Protein AF-A0A9X5PCF3-F1 (afdb_monomer)

Sequence (146 aa):
MDQNNTPHPNVPNDTAVMTVKDWIITFLILAIPIVGLVMIFVWAFGDGNKNRKHFMQAYLWLMLICFIIMIPLVFFITKNLPAAAMQQHNFGQPAYEAPMNNMPSEKFDANSLPEQDSSADNMLEQESEAASEVPEEVPENAEAAQ

Radius of gyration: 46.61 Å; Cα contacts (8 Å, |Δi|>4): 38; chains: 1; bounding box: 117×78×93 Å

Solvent-accessible surface area (backbone atoms only — not comparable to full-atom values): 9634 Å² total; per-residue (Å²): 136,80,81,79,80,67,80,74,73,84,68,63,76,36,70,53,83,78,51,72,68,58,51,51,54,50,51,58,46,50,70,38,68,70,60,18,56,54,46,40,52,51,45,42,71,50,88,63,45,48,69,59,21,54,49,33,43,50,49,53,51,50,52,50,52,48,49,68,51,46,52,57,48,51,50,50,49,64,71,68,46,64,67,75,77,72,71,78,78,81,71,69,74,69,87,73,77,63,68,82,86,72,64,74,86,74,71,83,61,79,85,72,60,80,80,80,76,69,81,69,66,73,64,69,60,62,70,66,63,76,76,72,81,76,87,84,85,80,90,88,77,87,76,90,81,136

Foldseek 3Di:
DDPPPDPPPPPPCLADDDDPVNVVVLVVQCVPPVSVVVVLVCLCPHDGRPVSNVVSVVVVVVVVVCCVVVVVVVVVCVVPVPCVVVPPDCPPPPPPPPPPPPDPPPPPPPVPPPDPPDPPVVVVPVVVVVPPDDDPDDDDDDDDDD

Mean predicted aligned error: 20.37 Å

pLDDT: mean 73.01, std 16.77, range [45.75, 95.12]

Structure (mmCIF, N/CA/C/O backbone):
data_AF-A0A9X5PCF3-F1
#
_entry.id   AF-A0A9X5PCF3-F1
#
loop_
_atom_site.group_PDB
_atom_site.id
_atom_site.type_symbol
_atom_site.label_atom_id
_atom_site.label_alt_id
_atom_site.label_comp_id
_atom_site.label_asym_id
_atom_site.label_entity_id
_atom_site.label_seq_id
_atom_site.pdbx_PDB_ins_code
_atom_site.Cartn_x
_atom_site.Cartn_y
_atom_site.Cartn_z
_atom_site.occupancy
_atom_site.B_iso_or_equiv
_atom_site.auth_seq_id
_atom_site.auth_comp_id
_atom_site.auth_asym_id
_atom_site.auth_atom_id
_atom_site.pdbx_PDB_model_num
ATOM 1 N N . MET A 1 1 ? 36.245 13.999 -42.150 1.00 49.91 1 MET A N 1
ATOM 2 C CA . MET A 1 1 ? 34.873 13.955 -41.600 1.00 49.91 1 MET A CA 1
ATOM 3 C C . MET A 1 1 ? 34.677 12.536 -41.115 1.00 49.91 1 MET A C 1
ATOM 5 O O . MET A 1 1 ? 34.136 11.715 -41.842 1.00 49.91 1 MET A O 1
ATOM 9 N N . ASP A 1 2 ? 35.207 12.230 -39.936 1.00 51.34 2 ASP A N 1
ATOM 10 C CA . ASP A 1 2 ? 35.214 10.864 -39.420 1.00 51.34 2 ASP A CA 1
ATOM 11 C C . ASP A 1 2 ? 33.997 10.711 -38.515 1.00 51.34 2 ASP A C 1
ATOM 13 O O . ASP A 1 2 ? 33.972 11.186 -37.379 1.00 51.34 2 ASP A O 1
ATOM 17 N N . GLN A 1 3 ? 32.930 10.132 -39.068 1.00 53.31 3 GLN A N 1
ATOM 18 C CA . GLN A 1 3 ? 31.763 9.751 -38.285 1.00 53.31 3 GLN A CA 1
ATOM 19 C C . GLN A 1 3 ? 32.165 8.604 -37.360 1.00 53.31 3 GLN A C 1
ATOM 21 O O . GLN A 1 3 ? 32.270 7.450 -37.767 1.00 53.31 3 GLN A O 1
ATOM 26 N N . ASN A 1 4 ? 32.446 8.974 -36.114 1.00 52.69 4 ASN A N 1
ATOM 27 C CA . ASN A 1 4 ? 32.749 8.097 -35.000 1.00 52.69 4 ASN A CA 1
ATOM 28 C C . ASN A 1 4 ? 31.611 7.084 -34.781 1.00 52.69 4 ASN A C 1
ATOM 30 O O . ASN A 1 4 ? 30.650 7.356 -34.063 1.00 52.69 4 ASN A O 1
ATOM 34 N N . ASN A 1 5 ? 31.720 5.915 -35.408 1.00 63.41 5 ASN A N 1
ATOM 35 C CA . ASN A 1 5 ? 30.861 4.766 -35.157 1.00 63.41 5 ASN A CA 1
ATOM 36 C C . ASN A 1 5 ? 31.338 4.067 -33.873 1.00 63.41 5 ASN A C 1
ATOM 38 O O . ASN A 1 5 ? 31.889 2.968 -33.913 1.00 63.41 5 ASN A O 1
ATOM 42 N N . THR A 1 6 ? 31.193 4.732 -32.723 1.00 66.00 6 THR A N 1
ATOM 43 C CA . THR A 1 6 ? 31.304 4.045 -31.433 1.00 66.00 6 THR A CA 1
ATOM 44 C C . THR A 1 6 ? 30.155 3.052 -31.343 1.00 66.00 6 THR A C 1
ATOM 46 O O . THR A 1 6 ? 29.006 3.476 -31.497 1.00 66.00 6 THR A O 1
ATOM 49 N N . PRO A 1 7 ? 30.414 1.762 -31.064 1.00 59.16 7 PRO A N 1
ATOM 50 C CA . PRO A 1 7 ? 29.359 0.837 -30.688 1.00 59.16 7 PRO A CA 1
ATOM 51 C C . PRO A 1 7 ? 28.562 1.480 -29.555 1.00 59.16 7 PRO A C 1
ATOM 53 O O . PRO A 1 7 ? 29.122 1.757 -28.492 1.00 59.16 7 PRO A O 1
ATOM 56 N N . HIS A 1 8 ? 27.284 1.784 -29.797 1.00 61.94 8 HIS A N 1
ATOM 57 C CA . HIS A 1 8 ? 26.394 2.200 -28.724 1.00 61.94 8 HIS A CA 1
ATOM 58 C C . HIS A 1 8 ? 26.467 1.089 -27.673 1.00 61.94 8 HIS A C 1
ATOM 60 O O . HIS A 1 8 ? 26.163 -0.061 -28.013 1.00 61.94 8 HIS A O 1
ATOM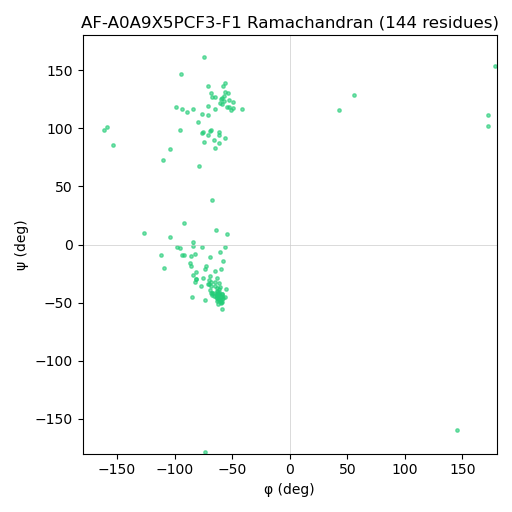 66 N N . PRO A 1 9 ? 26.923 1.371 -26.437 1.00 67.94 9 PRO A N 1
ATOM 67 C CA . PRO A 1 9 ? 26.900 0.361 -25.397 1.00 67.94 9 PRO A CA 1
ATOM 68 C C . PRO A 1 9 ? 25.461 -0.142 -25.325 1.00 67.94 9 PRO A C 1
ATOM 70 O O . PRO A 1 9 ? 24.535 0.670 -25.340 1.00 67.94 9 PRO A O 1
ATOM 73 N N . ASN A 1 10 ? 25.273 -1.463 -25.343 1.00 67.38 10 ASN A N 1
ATOM 74 C CA . ASN A 1 10 ? 23.970 -2.086 -25.147 1.00 67.38 10 ASN A CA 1
ATOM 75 C C . ASN A 1 10 ? 23.495 -1.680 -23.748 1.00 67.38 10 ASN A C 1
ATOM 77 O O . ASN A 1 10 ? 23.846 -2.322 -22.760 1.00 67.38 10 ASN A O 1
ATOM 81 N N . VAL A 1 11 ? 22.825 -0.527 -23.665 1.00 67.69 11 VAL A N 1
ATOM 82 C CA . VAL A 1 11 ? 22.322 0.031 -22.420 1.00 67.69 11 VAL A CA 1
ATOM 83 C C . VAL A 1 11 ? 21.283 -0.971 -21.956 1.00 67.69 11 VAL A C 1
ATOM 85 O O . VAL A 1 11 ? 20.322 -1.204 -22.693 1.00 67.69 11 VAL A O 1
ATOM 88 N N . PRO A 1 12 ? 21.476 -1.620 -20.799 1.00 70.50 12 PRO A N 1
ATOM 89 C CA . PRO A 1 12 ? 20.520 -2.601 -20.330 1.00 70.50 12 PRO A CA 1
ATOM 90 C C . PRO A 1 12 ? 19.125 -1.973 -20.327 1.00 70.50 12 PRO A C 1
ATOM 92 O O . PRO A 1 12 ? 18.911 -0.923 -19.724 1.00 70.50 12 PRO A O 1
ATOM 95 N N . ASN A 1 13 ? 18.173 -2.599 -21.023 1.00 75.25 13 ASN A N 1
ATOM 96 C CA . ASN A 1 13 ? 16.802 -2.083 -21.155 1.00 75.25 13 ASN A CA 1
ATOM 97 C C . ASN A 1 13 ? 16.079 -1.9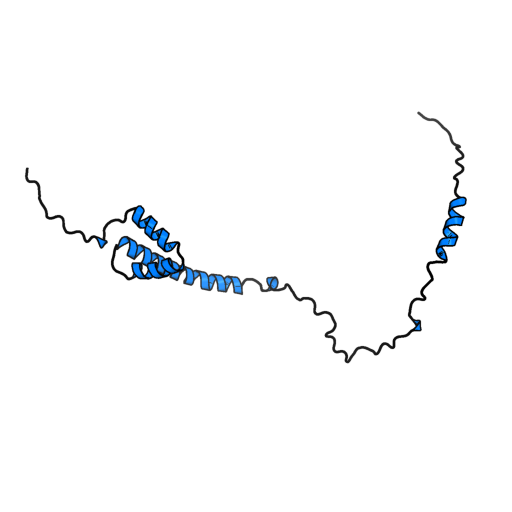45 -19.793 1.00 75.25 13 ASN A C 1
ATOM 99 O O . ASN A 1 13 ? 14.978 -1.400 -19.721 1.00 75.25 13 ASN A O 1
ATOM 103 N N . ASP A 1 14 ? 16.698 -2.413 -18.706 1.00 79.06 14 ASP A N 1
ATOM 104 C CA . ASP A 1 14 ? 16.238 -2.265 -17.330 1.00 79.06 14 ASP A CA 1
ATOM 105 C C . ASP A 1 14 ? 16.399 -0.834 -16.767 1.00 79.06 14 ASP A C 1
ATOM 107 O O . ASP A 1 14 ? 15.718 -0.490 -15.804 1.00 79.06 14 ASP A O 1
ATOM 111 N N . THR A 1 15 ? 17.234 0.029 -17.359 1.00 81.00 15 THR A N 1
ATOM 112 C CA . THR A 1 15 ? 17.375 1.450 -16.968 1.00 81.00 15 THR A CA 1
ATOM 113 C C . THR A 1 15 ? 16.571 2.399 -17.847 1.00 81.00 15 THR A C 1
ATOM 115 O O . THR A 1 15 ? 16.555 3.603 -17.583 1.00 81.00 15 THR A O 1
ATOM 118 N N . ALA A 1 16 ? 15.888 1.884 -18.874 1.00 83.75 16 ALA A N 1
ATOM 119 C CA . ALA A 1 16 ? 15.111 2.709 -19.786 1.00 83.75 16 ALA A CA 1
ATOM 120 C C . ALA A 1 16 ? 14.078 3.551 -19.018 1.00 83.75 16 ALA A C 1
ATOM 122 O O . ALA A 1 16 ? 13.434 3.085 -18.075 1.00 83.75 16 ALA A O 1
ATOM 123 N N . VAL A 1 17 ? 13.905 4.812 -19.406 1.00 84.44 17 VAL A N 1
ATOM 124 C CA . VAL A 1 17 ? 12.870 5.659 -18.805 1.00 84.44 17 VAL A CA 1
ATOM 125 C C . VAL A 1 17 ? 11.503 5.107 -19.209 1.00 84.44 17 VAL A C 1
ATOM 127 O O . VAL A 1 17 ? 11.238 4.896 -20.391 1.00 84.44 17 VAL A O 1
ATOM 130 N N . MET A 1 18 ? 10.637 4.855 -18.227 1.00 88.56 18 MET A N 1
ATOM 131 C CA . MET A 1 18 ? 9.278 4.388 -18.495 1.00 88.56 18 MET A CA 1
ATOM 132 C C . MET A 1 18 ? 8.433 5.505 -19.098 1.00 88.56 18 MET A C 1
ATOM 134 O O . MET A 1 18 ? 8.447 6.637 -18.611 1.00 88.56 18 MET A O 1
ATOM 138 N N . THR A 1 19 ? 7.659 5.176 -20.131 1.00 91.19 19 THR A N 1
ATOM 139 C CA . THR A 1 19 ? 6.756 6.144 -20.755 1.00 91.19 19 THR A CA 1
ATOM 140 C C . THR A 1 19 ? 5.535 6.399 -19.871 1.00 91.19 19 THR A C 1
ATOM 142 O O . THR A 1 19 ? 5.185 5.588 -19.012 1.00 91.19 19 THR A O 1
ATOM 145 N N . VAL A 1 20 ? 4.830 7.513 -20.101 1.00 92.50 20 VAL A N 1
ATOM 146 C CA . VAL A 1 20 ? 3.590 7.847 -19.370 1.00 92.50 20 VAL A CA 1
ATOM 147 C C . VAL A 1 20 ? 2.556 6.720 -19.475 1.00 92.50 20 VAL A C 1
ATOM 149 O O . VAL A 1 20 ? 1.902 6.385 -18.492 1.00 92.50 20 VAL A O 1
ATOM 152 N N . LYS A 1 21 ? 2.457 6.075 -20.643 1.00 91.56 21 LYS A N 1
ATOM 153 C CA . LYS A 1 21 ? 1.568 4.928 -20.867 1.00 91.56 21 LYS A CA 1
ATOM 154 C C . LYS A 1 21 ? 1.883 3.767 -19.918 1.00 91.56 21 LYS A C 1
ATOM 156 O O . LYS A 1 21 ? 0.966 3.170 -19.360 1.00 91.56 21 LYS A O 1
ATOM 161 N N . ASP A 1 22 ? 3.162 3.472 -19.702 1.00 90.75 22 ASP A N 1
ATOM 162 C CA . ASP A 1 22 ? 3.580 2.366 -18.834 1.00 90.75 22 ASP A CA 1
ATOM 163 C C . ASP A 1 22 ? 3.283 2.666 -17.356 1.00 90.75 22 ASP A C 1
ATOM 165 O O . ASP A 1 22 ? 2.906 1.771 -16.594 1.00 90.75 22 ASP A O 1
ATOM 169 N N . TRP A 1 23 ? 3.384 3.936 -16.951 1.00 92.62 23 TRP A N 1
ATOM 170 C CA . TRP A 1 23 ? 2.959 4.390 -15.625 1.00 92.62 23 TRP A CA 1
ATOM 171 C C . TRP A 1 23 ? 1.447 4.301 -15.435 1.00 92.62 23 TRP A C 1
ATOM 173 O O . TRP A 1 23 ? 0.999 3.823 -14.396 1.00 92.62 23 TRP A O 1
ATOM 183 N N . ILE A 1 24 ? 0.654 4.677 -16.441 1.00 95.12 24 ILE A N 1
ATOM 184 C CA . ILE A 1 24 ? -0.809 4.545 -16.387 1.00 95.12 24 ILE A CA 1
ATOM 185 C C . ILE A 1 24 ? -1.214 3.078 -16.190 1.00 95.12 24 ILE A C 1
ATOM 187 O O . ILE A 1 24 ? -2.038 2.787 -15.327 1.00 95.12 24 ILE A O 1
ATOM 191 N N . ILE A 1 25 ? -0.599 2.143 -16.922 1.00 93.56 25 ILE A N 1
ATOM 192 C CA . ILE A 1 25 ? -0.853 0.702 -16.745 1.00 93.56 25 ILE A CA 1
ATOM 193 C C . ILE A 1 25 ? -0.462 0.250 -15.335 1.00 93.56 25 ILE A C 1
ATOM 195 O O . ILE A 1 25 ? -1.182 -0.518 -14.700 1.00 93.56 25 ILE A O 1
ATOM 199 N N . THR A 1 26 ? 0.663 0.752 -14.825 1.00 91.94 26 THR A N 1
ATOM 200 C CA . THR A 1 26 ? 1.122 0.454 -13.464 1.00 91.94 26 THR A CA 1
ATOM 201 C C . THR A 1 26 ? 0.078 0.899 -12.435 1.00 91.94 26 THR A C 1
ATOM 203 O O . THR A 1 26 ? -0.339 0.092 -11.608 1.00 91.94 26 THR A O 1
ATOM 206 N N . PHE A 1 27 ? -0.421 2.135 -12.526 1.00 93.19 27 PHE A N 1
ATOM 207 C CA . PHE A 1 27 ? -1.470 2.636 -11.632 1.00 93.19 27 PHE A CA 1
ATOM 208 C C . PHE A 1 27 ? -2.800 1.892 -11.784 1.00 93.19 27 PHE A C 1
ATOM 210 O O . PHE A 1 27 ? -3.471 1.651 -10.784 1.00 93.19 27 PHE A O 1
ATOM 217 N N . LEU A 1 28 ? -3.161 1.469 -12.997 1.00 94.25 28 LEU A N 1
ATOM 218 C CA . LEU A 1 28 ? -4.366 0.675 -13.240 1.00 94.25 28 LEU A CA 1
ATOM 219 C C . LEU A 1 28 ? -4.309 -0.688 -12.532 1.00 94.25 28 LEU A C 1
ATOM 221 O O . LEU A 1 28 ? -5.303 -1.128 -11.964 1.00 94.25 28 LEU A O 1
ATOM 225 N N . ILE A 1 29 ? -3.143 -1.339 -12.524 1.00 93.00 29 ILE A N 1
ATOM 226 C CA . ILE A 1 29 ? -2.941 -2.597 -11.793 1.00 93.00 29 ILE A CA 1
ATOM 227 C C . ILE A 1 29 ? -2.985 -2.353 -10.279 1.00 93.00 29 ILE A C 1
ATOM 229 O O . ILE A 1 29 ? -3.610 -3.127 -9.556 1.00 93.00 29 ILE A O 1
ATOM 233 N N . LEU A 1 30 ? -2.366 -1.266 -9.801 1.00 90.94 30 LEU A N 1
ATOM 234 C CA . LEU A 1 30 ? -2.400 -0.879 -8.385 1.00 90.94 30 LEU A CA 1
ATOM 235 C C . LEU A 1 30 ? -3.816 -0.548 -7.891 1.00 90.94 30 LEU A C 1
ATOM 237 O O . LEU A 1 30 ? -4.098 -0.743 -6.712 1.00 90.94 30 LEU A O 1
ATOM 241 N N . ALA A 1 31 ? -4.704 -0.074 -8.769 1.00 92.25 31 ALA A N 1
ATOM 242 C CA . ALA A 1 31 ? -6.089 0.235 -8.418 1.00 92.25 31 ALA A CA 1
ATOM 243 C C . ALA A 1 31 ? -6.895 -1.010 -8.003 1.00 92.25 31 ALA A C 1
ATOM 245 O O . ALA A 1 31 ? -7.884 -0.891 -7.281 1.00 92.25 31 ALA A O 1
ATOM 246 N N . ILE A 1 32 ? -6.477 -2.207 -8.429 1.00 94.19 32 ILE A N 1
ATOM 247 C CA . ILE A 1 32 ? -7.092 -3.466 -8.008 1.00 94.19 32 ILE A CA 1
ATOM 248 C C . ILE A 1 32 ? -6.460 -3.873 -6.669 1.00 94.19 32 ILE A C 1
ATOM 250 O O . ILE A 1 32 ? -5.275 -4.184 -6.646 1.00 94.19 32 ILE A O 1
ATOM 254 N N . PRO A 1 33 ? -7.200 -3.955 -5.552 1.00 81.44 33 PRO A N 1
ATOM 255 C CA . PRO A 1 33 ? -6.598 -4.062 -4.219 1.00 81.44 33 PRO A CA 1
ATOM 256 C C . PRO A 1 33 ? -5.783 -5.348 -4.009 1.00 81.44 33 PRO A C 1
ATOM 258 O O . PRO A 1 33 ? -4.662 -5.301 -3.509 1.00 81.44 33 PRO A O 1
ATOM 261 N N . ILE A 1 34 ? -6.312 -6.503 -4.427 1.00 92.88 34 ILE A N 1
ATOM 262 C CA . ILE A 1 34 ? -5.631 -7.797 -4.248 1.00 92.88 34 ILE A CA 1
ATOM 263 C C . ILE A 1 34 ? -4.457 -7.930 -5.227 1.00 92.88 34 ILE A C 1
ATOM 265 O O . ILE A 1 34 ? -3.346 -8.281 -4.832 1.00 92.88 34 ILE A O 1
ATOM 269 N N . VAL A 1 35 ? -4.692 -7.627 -6.507 1.00 93.06 35 VAL A N 1
ATOM 270 C CA . VAL A 1 35 ? -3.664 -7.744 -7.552 1.00 93.06 35 VAL A CA 1
ATOM 271 C C . VAL A 1 35 ? -2.560 -6.714 -7.332 1.00 93.06 35 VAL A C 1
ATOM 273 O O . VAL A 1 35 ? -1.391 -7.069 -7.397 1.00 93.06 35 VAL A O 1
ATOM 276 N N . GLY A 1 36 ? -2.910 -5.471 -7.010 1.00 92.38 36 GLY A N 1
ATOM 277 C CA . GLY A 1 36 ? -1.982 -4.394 -6.692 1.00 92.38 36 GLY A CA 1
ATOM 278 C C . GLY A 1 36 ? -1.054 -4.759 -5.540 1.00 92.38 36 GLY A C 1
ATOM 279 O O . GLY A 1 36 ? 0.157 -4.603 -5.679 1.00 92.38 36 GLY A O 1
ATOM 280 N N . LEU A 1 37 ? -1.585 -5.338 -4.455 1.00 89.69 37 LEU A N 1
ATOM 281 C CA . LEU A 1 37 ? -0.770 -5.787 -3.324 1.00 89.69 37 LEU A CA 1
ATOM 282 C C . LEU A 1 37 ? 0.269 -6.835 -3.749 1.00 89.69 37 LEU A C 1
ATOM 284 O O . LEU A 1 37 ? 1.454 -6.668 -3.468 1.00 89.69 37 LEU A O 1
ATOM 288 N N . VAL A 1 38 ? -0.147 -7.882 -4.470 1.00 93.25 38 VAL A N 1
ATOM 289 C CA . VAL A 1 38 ? 0.772 -8.919 -4.976 1.00 93.25 38 VAL A CA 1
ATOM 290 C C . VAL A 1 38 ? 1.783 -8.321 -5.957 1.00 93.25 38 VAL A C 1
ATOM 292 O O . VAL A 1 38 ? 2.976 -8.618 -5.884 1.00 93.25 38 VAL A O 1
ATOM 295 N N . MET A 1 39 ? 1.333 -7.444 -6.853 1.00 93.44 39 MET A N 1
ATOM 296 C CA . MET A 1 39 ? 2.176 -6.903 -7.913 1.00 93.44 39 MET A CA 1
ATOM 297 C C . MET A 1 39 ? 3.251 -5.946 -7.393 1.00 93.44 39 MET A C 1
ATOM 299 O O . MET A 1 39 ? 4.350 -5.916 -7.947 1.00 93.44 39 MET A O 1
ATOM 303 N N . ILE A 1 40 ? 2.989 -5.226 -6.296 1.00 92.56 40 ILE A N 1
ATOM 304 C CA . ILE A 1 40 ? 4.008 -4.427 -5.600 1.00 92.56 40 ILE A CA 1
ATOM 305 C C . ILE A 1 40 ? 5.175 -5.321 -5.168 1.00 92.56 40 ILE A C 1
ATOM 307 O O . ILE A 1 40 ? 6.323 -4.970 -5.431 1.00 92.56 40 ILE A O 1
ATOM 311 N N . PHE A 1 41 ? 4.915 -6.495 -4.581 1.00 92.31 41 PHE A N 1
ATOM 312 C CA . PHE A 1 41 ? 5.977 -7.433 -4.193 1.00 92.31 41 PHE A CA 1
ATOM 313 C C . PHE A 1 41 ? 6.718 -8.004 -5.405 1.00 92.31 41 PHE A C 1
ATOM 315 O O . PHE A 1 41 ? 7.951 -8.035 -5.414 1.00 92.31 41 PHE A O 1
ATOM 322 N N . VAL A 1 42 ? 5.979 -8.404 -6.447 1.00 91.75 42 VAL A N 1
ATOM 323 C CA . VAL A 1 42 ? 6.560 -8.933 -7.691 1.00 91.75 42 VAL A CA 1
ATOM 324 C C . VAL A 1 42 ? 7.497 -7.910 -8.334 1.00 91.75 42 VAL A C 1
ATOM 326 O O . VAL A 1 42 ? 8.589 -8.269 -8.761 1.00 91.75 42 VAL A O 1
ATOM 329 N N . TRP A 1 43 ? 7.130 -6.628 -8.372 1.00 93.25 43 TRP A N 1
ATOM 330 C CA . TRP A 1 43 ? 7.981 -5.580 -8.944 1.00 93.25 43 TRP A CA 1
ATOM 331 C C . TRP A 1 43 ? 9.075 -5.070 -8.001 1.00 93.25 43 TRP A C 1
ATOM 333 O O . TRP A 1 43 ? 10.132 -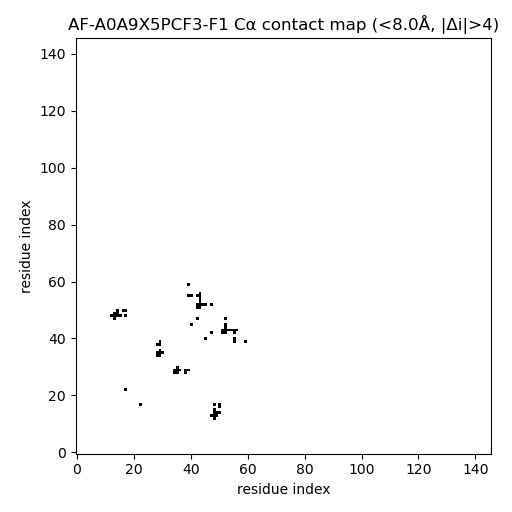4.665 -8.480 1.00 93.25 43 TRP A O 1
ATOM 343 N N . ALA A 1 44 ? 8.857 -5.085 -6.685 1.00 89.50 44 ALA A N 1
ATOM 344 C CA . ALA A 1 44 ? 9.855 -4.653 -5.706 1.00 89.50 44 ALA A CA 1
ATOM 345 C C . ALA A 1 44 ? 11.026 -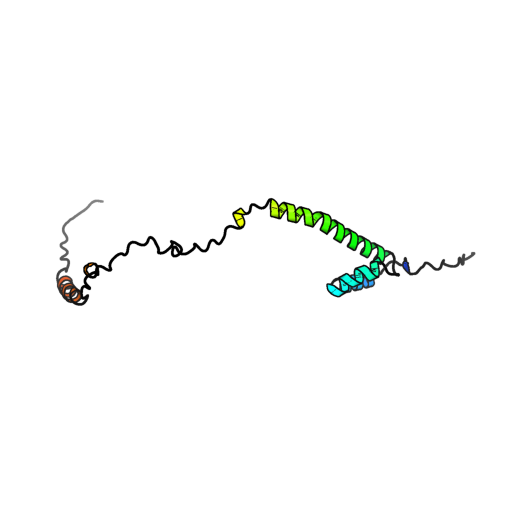5.642 -5.584 1.00 89.50 44 ALA A C 1
ATOM 347 O O . ALA A 1 44 ? 12.168 -5.221 -5.366 1.00 89.50 44 ALA A O 1
ATOM 348 N N . PHE A 1 45 ? 10.760 -6.943 -5.735 1.00 90.31 45 PHE A N 1
ATOM 349 C CA . PHE A 1 45 ? 11.769 -7.998 -5.600 1.00 90.31 45 PHE A CA 1
ATOM 350 C C . PHE A 1 45 ? 12.156 -8.664 -6.920 1.00 90.31 45 PHE A C 1
ATOM 352 O O . PHE A 1 45 ? 13.238 -9.240 -7.007 1.00 90.31 45 PHE A O 1
ATOM 359 N N . GLY A 1 46 ? 11.320 -8.554 -7.950 1.00 85.62 46 GLY A N 1
ATOM 360 C CA . GLY A 1 46 ? 11.582 -9.136 -9.259 1.00 85.62 46 GLY A CA 1
ATOM 361 C C . GLY A 1 46 ? 12.648 -8.408 -10.075 1.00 85.62 46 GLY A C 1
ATOM 362 O O . GLY A 1 46 ? 13.271 -7.422 -9.648 1.00 85.62 46 GLY A O 1
ATOM 363 N N . ASP A 1 47 ? 12.838 -8.943 -11.277 1.00 82.50 47 ASP A N 1
ATOM 364 C CA . ASP A 1 47 ? 13.667 -8.367 -12.327 1.00 82.50 47 ASP A CA 1
ATOM 365 C C . ASP A 1 47 ? 12.812 -7.512 -13.279 1.00 82.50 47 ASP A C 1
ATOM 367 O O . ASP A 1 47 ? 11.623 -7.774 -13.492 1.00 82.50 47 ASP A O 1
ATOM 371 N N . GLY A 1 48 ? 13.395 -6.445 -13.817 1.00 85.12 48 GLY A N 1
ATOM 372 C CA . GLY A 1 48 ? 12.712 -5.487 -14.677 1.00 85.12 48 GLY A CA 1
ATOM 373 C C . GLY A 1 48 ? 13.206 -4.058 -14.486 1.00 85.12 48 GLY A C 1
ATOM 374 O O . GLY A 1 48 ? 14.300 -3.809 -13.990 1.00 85.12 48 GLY A O 1
ATOM 375 N N . ASN A 1 49 ? 12.380 -3.093 -14.893 1.00 89.44 49 ASN A N 1
ATOM 376 C CA . ASN A 1 49 ? 12.778 -1.691 -14.909 1.00 89.44 49 ASN A CA 1
ATOM 377 C C . ASN A 1 49 ? 13.157 -1.167 -13.509 1.00 89.44 49 ASN A C 1
ATOM 379 O O . ASN A 1 49 ? 12.327 -1.157 -12.593 1.00 89.44 49 ASN A O 1
ATOM 383 N N . LYS A 1 50 ? 14.388 -0.671 -13.366 1.00 88.62 50 LYS A N 1
ATOM 384 C CA . LYS A 1 50 ? 14.947 -0.162 -12.108 1.00 88.62 50 LYS A CA 1
ATOM 385 C C . LYS A 1 50 ? 14.147 1.012 -11.548 1.00 88.62 50 LYS A C 1
ATOM 387 O O . LYS A 1 50 ? 13.936 1.065 -10.338 1.00 88.62 50 LYS A O 1
ATOM 392 N N . ASN A 1 51 ? 13.624 1.895 -12.404 1.00 89.38 51 ASN A N 1
ATOM 393 C CA . ASN A 1 51 ? 12.802 3.027 -11.962 1.00 89.38 51 ASN A CA 1
ATOM 394 C C . ASN A 1 51 ? 11.517 2.543 -11.274 1.00 89.38 51 ASN A C 1
ATOM 396 O O . ASN A 1 51 ? 11.167 3.023 -10.196 1.00 89.38 51 ASN A O 1
ATOM 400 N N . ARG A 1 52 ? 10.846 1.532 -11.845 1.00 91.12 52 ARG A N 1
ATOM 401 C CA . ARG A 1 52 ? 9.647 0.932 -11.235 1.00 91.12 52 ARG A CA 1
ATOM 402 C C . ARG A 1 52 ? 9.978 0.184 -9.953 1.00 91.12 52 ARG A C 1
ATOM 404 O O . ARG A 1 52 ? 9.249 0.304 -8.975 1.00 91.12 52 ARG A O 1
ATOM 411 N N . LYS A 1 53 ? 11.076 -0.570 -9.946 1.00 91.81 53 LYS A N 1
ATOM 412 C CA . LYS A 1 53 ? 11.516 -1.333 -8.775 1.00 91.81 53 LYS A CA 1
ATOM 413 C C . LYS A 1 53 ? 11.765 -0.425 -7.574 1.00 91.81 53 LYS A C 1
ATOM 415 O O . LYS A 1 53 ? 11.211 -0.677 -6.508 1.00 91.81 53 LYS A O 1
ATOM 420 N N . HIS A 1 54 ? 12.526 0.655 -7.752 1.00 91.38 54 HIS A N 1
ATOM 421 C CA . HIS A 1 54 ? 12.790 1.610 -6.675 1.00 91.38 54 HIS A CA 1
ATOM 422 C C . HIS A 1 54 ? 11.520 2.309 -6.190 1.00 91.38 54 HIS A C 1
ATOM 424 O O . HIS A 1 54 ? 11.353 2.481 -4.985 1.00 91.38 54 HIS A O 1
ATOM 430 N N . PHE A 1 55 ? 10.593 2.637 -7.092 1.00 92.44 55 PHE A N 1
ATOM 431 C CA . PHE A 1 55 ? 9.295 3.184 -6.703 1.00 92.44 55 PHE A CA 1
ATOM 432 C C . PHE A 1 55 ? 8.491 2.203 -5.832 1.00 92.44 55 PHE A C 1
ATOM 434 O O . PHE A 1 55 ? 7.999 2.585 -4.773 1.00 92.44 55 PHE A O 1
ATOM 441 N N . MET A 1 56 ? 8.404 0.928 -6.224 1.00 94.19 56 MET A N 1
ATOM 442 C CA . MET A 1 56 ? 7.660 -0.080 -5.455 1.00 94.19 56 MET A CA 1
ATOM 443 C C . MET A 1 56 ? 8.335 -0.398 -4.115 1.00 94.19 56 MET A C 1
ATOM 445 O O . MET A 1 56 ? 7.655 -0.569 -3.107 1.00 94.19 56 MET A O 1
ATOM 449 N N . GLN A 1 57 ? 9.669 -0.399 -4.064 1.00 90.69 57 GLN A N 1
ATOM 450 C CA . GLN A 1 57 ? 10.412 -0.511 -2.807 1.00 90.69 57 GLN A CA 1
ATOM 451 C C . GLN A 1 57 ? 10.150 0.686 -1.886 1.00 90.69 57 GLN A C 1
ATOM 453 O O . GLN A 1 57 ? 9.870 0.493 -0.705 1.00 90.69 57 GLN A O 1
ATOM 458 N N . ALA A 1 58 ? 10.184 1.914 -2.411 1.00 92.62 58 ALA A N 1
ATOM 459 C CA . ALA A 1 58 ? 9.860 3.114 -1.642 1.00 92.62 58 ALA A CA 1
ATOM 460 C C . ALA A 1 58 ? 8.416 3.082 -1.119 1.00 92.62 58 ALA A C 1
ATOM 462 O O . ALA A 1 58 ? 8.175 3.452 0.027 1.00 92.62 58 ALA A O 1
ATOM 463 N N . TYR A 1 59 ? 7.471 2.580 -1.918 1.00 92.38 59 TYR A N 1
ATOM 464 C CA . TYR A 1 59 ? 6.079 2.407 -1.504 1.00 92.38 59 TYR A CA 1
ATOM 465 C C . TYR A 1 59 ? 5.940 1.447 -0.311 1.00 92.38 59 TYR A C 1
ATOM 467 O O . TYR A 1 59 ? 5.222 1.749 0.641 1.00 92.38 59 TYR A O 1
ATOM 475 N N . LEU A 1 60 ? 6.671 0.326 -0.312 1.00 91.31 60 LEU A N 1
ATOM 476 C CA . LEU A 1 60 ? 6.702 -0.610 0.820 1.00 91.31 60 LEU A CA 1
ATOM 477 C C . LEU A 1 60 ? 7.292 0.031 2.084 1.00 91.31 60 LEU A C 1
ATOM 479 O O . LEU A 1 60 ? 6.733 -0.126 3.169 1.00 91.31 60 LEU A O 1
ATOM 483 N N . TRP A 1 61 ? 8.382 0.790 1.949 1.00 92.62 61 TRP A N 1
ATOM 484 C CA . TRP A 1 61 ? 8.959 1.537 3.069 1.00 92.62 61 TRP A CA 1
ATOM 485 C C . TRP A 1 61 ? 7.999 2.598 3.607 1.00 92.62 61 TRP A C 1
ATOM 487 O O . TRP A 1 61 ? 7.865 2.736 4.820 1.00 92.62 61 TRP A O 1
ATOM 497 N N . LEU A 1 62 ? 7.288 3.307 2.729 1.00 92.25 62 LEU A N 1
ATOM 498 C CA . LEU A 1 62 ? 6.289 4.298 3.120 1.00 92.25 62 LEU A CA 1
ATOM 499 C C . LEU A 1 62 ? 5.128 3.650 3.878 1.00 92.25 62 LEU A C 1
ATOM 501 O O . LEU A 1 62 ? 4.724 4.170 4.914 1.00 92.25 62 LEU A O 1
ATOM 505 N N . MET A 1 63 ? 4.637 2.496 3.415 1.00 89.94 63 MET A N 1
ATOM 506 C CA . MET A 1 63 ? 3.634 1.711 4.141 1.00 89.94 63 MET A CA 1
ATOM 507 C C . MET A 1 63 ? 4.140 1.307 5.529 1.00 89.94 63 MET A C 1
ATOM 509 O O . MET A 1 63 ? 3.442 1.527 6.516 1.00 89.94 63 MET A O 1
ATOM 513 N N . LEU A 1 64 ? 5.369 0.794 5.631 1.00 92.62 64 LEU A N 1
ATOM 514 C CA . LEU A 1 64 ? 5.972 0.409 6.909 1.00 92.62 64 LEU A CA 1
ATOM 515 C C . LEU A 1 64 ? 6.089 1.598 7.876 1.00 92.62 64 LEU A C 1
ATOM 517 O O . LEU A 1 64 ? 5.686 1.490 9.032 1.00 92.62 64 LEU A O 1
ATOM 521 N N . ILE A 1 65 ? 6.597 2.739 7.407 1.00 94.69 65 ILE A N 1
ATOM 522 C CA . ILE A 1 65 ? 6.708 3.968 8.206 1.00 94.69 65 ILE A CA 1
ATOM 523 C C . ILE A 1 65 ? 5.321 4.447 8.643 1.00 94.69 65 ILE A C 1
ATOM 525 O O . ILE A 1 65 ? 5.133 4.811 9.803 1.00 94.69 65 ILE A O 1
ATOM 529 N N . CYS A 1 66 ? 4.334 4.401 7.744 1.00 93.12 66 CYS A N 1
ATOM 530 C CA . CYS A 1 66 ? 2.956 4.761 8.056 1.00 93.12 66 CYS A CA 1
ATOM 531 C C . CYS A 1 66 ? 2.401 3.887 9.186 1.00 93.12 66 CYS A C 1
ATOM 533 O O . CYS A 1 66 ? 1.842 4.427 10.134 1.00 93.12 66 CYS A O 1
ATOM 535 N N . PHE A 1 67 ? 2.632 2.569 9.164 1.00 93.25 67 PHE A N 1
ATOM 536 C CA . PHE A 1 67 ? 2.253 1.682 10.269 1.00 93.25 67 PHE A CA 1
ATOM 537 C C . PHE A 1 67 ? 2.975 2.026 11.577 1.00 93.25 67 PHE A C 1
ATOM 539 O O . PHE A 1 67 ? 2.331 2.095 12.622 1.00 93.25 67 PHE A O 1
ATOM 546 N N . ILE A 1 68 ? 4.284 2.292 11.527 1.00 94.19 68 ILE A N 1
ATOM 547 C CA . ILE A 1 68 ? 5.081 2.654 12.711 1.00 94.19 68 ILE A CA 1
ATOM 548 C C . ILE A 1 68 ? 4.574 3.947 13.359 1.00 94.19 68 ILE A C 1
ATOM 550 O O . ILE A 1 68 ? 4.634 4.064 14.576 1.00 94.19 68 ILE A O 1
ATOM 554 N N . ILE A 1 69 ? 4.064 4.902 12.578 1.00 95.00 69 ILE A N 1
ATOM 555 C CA . ILE A 1 69 ? 3.515 6.163 13.095 1.00 95.00 69 ILE A CA 1
ATOM 556 C C . ILE A 1 69 ? 2.044 6.000 13.507 1.00 95.00 69 ILE A C 1
ATOM 558 O O . ILE A 1 69 ? 1.651 6.444 14.585 1.00 95.00 69 ILE A O 1
ATOM 562 N N . MET A 1 70 ? 1.222 5.348 12.681 1.00 92.31 70 MET A N 1
ATOM 563 C CA . MET A 1 70 ? -0.222 5.218 12.903 1.00 92.31 70 MET A CA 1
ATOM 564 C C . MET A 1 70 ? -0.564 4.316 14.084 1.00 92.31 70 MET A C 1
ATOM 566 O O . MET A 1 70 ? -1.475 4.648 14.830 1.00 92.31 70 MET A O 1
ATOM 570 N N . ILE A 1 71 ? 0.150 3.207 14.299 1.00 92.38 71 ILE A N 1
ATOM 571 C CA . ILE A 1 71 ? -0.124 2.296 15.423 1.00 92.38 71 ILE A CA 1
ATOM 572 C C . ILE A 1 71 ? -0.003 3.010 16.784 1.00 92.38 71 ILE A C 1
ATOM 574 O O . ILE A 1 71 ? -0.981 3.002 17.537 1.00 92.38 71 ILE A O 1
ATOM 578 N N . PRO A 1 72 ? 1.128 3.661 17.131 1.00 92.00 72 PRO A N 1
ATOM 579 C CA . PRO A 1 72 ? 1.237 4.383 18.392 1.00 92.00 72 PRO A CA 1
ATOM 580 C C . PRO A 1 72 ? 0.342 5.618 18.424 1.00 92.00 72 PRO A C 1
ATOM 582 O O . PRO A 1 72 ? -0.177 5.924 19.490 1.00 92.00 72 PRO A O 1
ATOM 585 N N . LEU A 1 73 ? 0.103 6.297 17.294 1.00 90.81 73 LEU A N 1
ATOM 586 C CA . LEU A 1 73 ? -0.827 7.426 17.240 1.00 90.81 73 LEU A CA 1
ATOM 587 C C . LEU A 1 73 ? -2.253 6.983 17.585 1.00 90.81 73 LEU A C 1
ATOM 589 O O . LEU A 1 73 ? -2.866 7.556 18.476 1.00 90.81 73 LEU A O 1
ATOM 593 N N . VAL A 1 74 ? -2.777 5.937 16.946 1.00 89.56 74 VAL A N 1
ATOM 594 C CA . VAL A 1 74 ? -4.115 5.396 17.229 1.00 89.56 74 VAL A CA 1
ATOM 595 C C . VAL A 1 74 ? -4.195 4.877 18.661 1.00 89.56 74 VAL A C 1
ATOM 597 O O . VAL A 1 74 ? -5.172 5.152 19.354 1.00 89.56 74 VAL A O 1
ATOM 600 N N . PHE A 1 75 ? -3.168 4.176 19.146 1.00 89.12 75 PHE A N 1
ATOM 601 C CA . PHE A 1 75 ? -3.119 3.724 20.536 1.00 89.12 75 PHE A CA 1
ATOM 602 C C . PHE A 1 75 ? -3.119 4.903 21.516 1.00 89.12 75 PHE A C 1
ATOM 604 O O . PHE A 1 75 ? -3.871 4.909 22.484 1.00 89.12 75 PHE A O 1
ATOM 611 N N . PHE A 1 76 ? -2.331 5.940 21.244 1.00 89.00 76 PHE A N 1
ATOM 612 C CA . PHE A 1 76 ? -2.290 7.152 22.048 1.00 89.00 76 PHE A CA 1
ATOM 613 C C . PHE A 1 76 ? -3.643 7.870 22.035 1.00 89.00 76 PHE A C 1
ATOM 615 O O . PHE A 1 76 ? -4.164 8.191 23.097 1.00 89.00 76 PHE A O 1
ATOM 622 N N . ILE A 1 77 ? -4.256 8.071 20.868 1.00 88.75 77 ILE A N 1
ATOM 623 C CA . ILE A 1 77 ? -5.563 8.724 20.754 1.00 88.75 77 ILE A CA 1
ATOM 624 C C . ILE A 1 77 ? -6.642 7.903 21.461 1.00 88.75 77 ILE A C 1
ATOM 626 O O . ILE A 1 77 ? -7.357 8.455 22.278 1.00 88.75 77 ILE A O 1
ATOM 630 N N . THR A 1 78 ? -6.738 6.592 21.236 1.00 82.38 78 THR A N 1
ATOM 631 C CA . THR A 1 78 ? -7.759 5.740 21.882 1.00 82.38 78 THR A CA 1
ATOM 632 C C . THR A 1 78 ? -7.595 5.639 23.399 1.00 82.38 78 THR A C 1
ATOM 634 O O . THR A 1 78 ? -8.591 5.537 24.107 1.00 82.38 78 THR A O 1
ATOM 637 N N . LYS A 1 79 ? -6.361 5.691 23.915 1.00 80.62 79 LYS A N 1
ATOM 638 C CA . LYS A 1 79 ? -6.075 5.696 25.358 1.00 80.62 79 LYS A CA 1
ATOM 639 C C . LYS A 1 79 ? -6.333 7.045 26.025 1.00 80.62 79 LYS A C 1
ATOM 641 O O . LYS A 1 79 ? -6.737 7.067 27.182 1.00 80.62 79 LYS A O 1
ATOM 646 N N . ASN A 1 80 ? -6.069 8.145 25.321 1.00 80.38 80 ASN A N 1
ATOM 647 C CA . ASN A 1 80 ? -6.256 9.504 25.834 1.00 80.38 80 ASN A CA 1
ATOM 648 C C . ASN A 1 80 ? -7.626 10.099 25.476 1.00 80.38 80 ASN A C 1
ATOM 650 O O . ASN A 1 80 ? -7.980 11.157 25.989 1.00 80.38 80 ASN A O 1
ATOM 654 N N . LEU A 1 81 ? -8.407 9.436 24.619 1.00 75.81 81 LEU A N 1
ATOM 655 C CA . LEU A 1 81 ? -9.807 9.755 24.381 1.00 75.81 81 LEU A CA 1
ATOM 656 C C . LEU A 1 81 ? -10.576 9.341 25.643 1.00 75.81 81 LEU A C 1
ATOM 658 O O . LEU A 1 81 ? -10.642 8.145 25.937 1.00 75.81 81 LEU A O 1
ATOM 662 N N . PRO A 1 82 ? -11.116 10.286 26.434 1.00 69.12 82 PRO A N 1
ATOM 663 C CA . PRO A 1 82 ? -11.795 9.934 27.667 1.00 69.12 82 PRO A CA 1
ATOM 664 C C . PRO A 1 82 ? -12.955 8.993 27.340 1.00 69.12 82 PRO A C 1
ATOM 666 O O . PRO A 1 82 ? -13.845 9.323 26.554 1.00 69.12 82 PRO A O 1
ATOM 669 N N . ALA A 1 83 ? -12.974 7.834 28.002 1.00 64.69 83 ALA A N 1
ATOM 670 C CA . ALA A 1 83 ? -14.066 6.858 27.967 1.00 64.69 83 ALA A CA 1
ATOM 671 C C . ALA A 1 83 ? -15.436 7.449 28.378 1.00 64.69 83 ALA A C 1
ATOM 673 O O . ALA A 1 83 ? -16.450 6.765 28.306 1.00 64.69 83 ALA A O 1
ATOM 674 N N . ALA A 1 84 ? -15.485 8.733 28.746 1.00 60.03 84 ALA A N 1
ATOM 675 C CA . ALA A 1 84 ? -16.693 9.519 28.954 1.00 60.03 84 ALA A CA 1
ATOM 676 C C . ALA A 1 84 ? -17.594 9.624 27.705 1.00 60.03 84 ALA A C 1
ATOM 678 O O . ALA A 1 84 ? -18.788 9.851 27.854 1.00 60.03 84 ALA A O 1
ATOM 679 N N . ALA A 1 85 ? -17.073 9.412 26.487 1.00 59.31 85 ALA A N 1
ATOM 680 C CA . ALA A 1 85 ? -17.909 9.278 25.284 1.00 59.31 85 ALA A CA 1
ATOM 681 C C . ALA A 1 85 ? -18.421 7.840 25.046 1.00 59.31 85 ALA A C 1
ATOM 683 O O . ALA A 1 85 ? -19.295 7.635 24.210 1.00 59.31 85 ALA A O 1
ATOM 684 N N . MET A 1 86 ? -17.917 6.844 25.792 1.00 61.38 86 MET A N 1
ATOM 685 C CA . MET A 1 86 ? -18.441 5.468 25.798 1.00 61.38 86 MET A CA 1
ATOM 686 C C . MET A 1 86 ? -19.498 5.245 26.894 1.00 61.38 86 MET A C 1
ATOM 688 O O . MET A 1 86 ? -19.812 4.107 27.234 1.00 61.38 86 MET A O 1
ATOM 692 N N . GLN A 1 87 ? -20.090 6.318 27.428 1.00 65.06 87 GLN A N 1
ATOM 693 C CA . GLN A 1 87 ? -21.353 6.252 28.162 1.00 65.06 87 GLN A CA 1
ATOM 694 C C . GLN A 1 87 ? -22.496 6.766 27.291 1.00 65.06 87 GLN A C 1
ATOM 696 O O . GLN A 1 87 ? -22.938 7.897 27.423 1.00 65.06 87 GLN A O 1
ATOM 701 N N . GLN A 1 88 ? -22.995 5.889 26.430 1.00 59.38 88 GLN A N 1
ATOM 702 C CA . GLN A 1 88 ? -24.394 5.815 26.007 1.00 59.38 88 GLN A CA 1
ATOM 703 C C . GLN A 1 88 ? -24.524 4.399 25.433 1.00 59.38 88 GLN A C 1
ATOM 705 O O . GLN A 1 88 ? -24.026 4.102 24.360 1.00 59.38 88 GLN A O 1
ATOM 710 N N . HIS A 1 89 ? -25.038 3.419 26.161 1.00 52.88 89 HIS A N 1
ATOM 711 C CA . HIS A 1 89 ? -26.402 3.435 26.641 1.00 52.88 89 HIS A CA 1
ATOM 712 C C . HIS A 1 89 ? -26.518 2.480 27.839 1.00 52.88 89 HIS A C 1
ATOM 714 O O . HIS A 1 89 ? -26.640 1.269 27.674 1.00 52.88 89 HIS A O 1
ATOM 720 N N . ASN A 1 90 ? -26.519 3.024 29.059 1.00 58.41 90 ASN A N 1
ATOM 721 C CA . ASN A 1 90 ? -27.229 2.368 30.151 1.00 58.41 90 ASN A CA 1
ATOM 722 C C . ASN A 1 90 ? -28.709 2.446 29.752 1.00 58.41 90 ASN A C 1
ATOM 724 O O . ASN A 1 90 ? -29.349 3.467 29.997 1.00 58.41 90 ASN A O 1
ATOM 728 N N . PHE A 1 91 ? -29.220 1.438 29.022 1.00 58.62 91 PHE A N 1
ATOM 729 C CA . PHE A 1 91 ? -30.668 1.234 28.895 1.00 58.62 91 PHE A CA 1
ATOM 730 C C . PHE A 1 91 ? -31.057 0.983 30.325 1.00 58.62 91 PHE A C 1
ATOM 732 O O . PHE A 1 91 ? -30.741 -0.097 30.812 1.00 58.62 91 PHE A O 1
ATOM 739 N N . GLY A 1 92 ? -31.523 2.035 31.013 1.00 57.41 92 GLY A N 1
ATOM 740 C CA . GLY A 1 92 ? -31.739 2.011 32.449 1.00 57.41 92 GLY A CA 1
ATOM 741 C C . GLY A 1 92 ? -32.354 0.672 32.772 1.00 57.41 92 GLY A C 1
ATOM 742 O O . GLY A 1 92 ? -33.391 0.346 32.192 1.00 57.41 92 GLY A O 1
ATOM 743 N N . GLN A 1 93 ? -31.639 -0.145 33.552 1.00 60.19 93 GLN A N 1
ATOM 744 C CA . GLN A 1 93 ? -32.183 -1.423 33.973 1.00 60.19 93 GLN A CA 1
ATOM 745 C C . GLN A 1 93 ? -33.576 -1.090 34.505 1.00 60.19 93 GLN A C 1
ATOM 747 O O . GLN A 1 93 ? -33.668 -0.243 35.405 1.00 60.19 93 GLN A O 1
ATOM 752 N N . PRO A 1 94 ? -34.666 -1.616 33.905 1.00 61.25 94 PRO A N 1
ATOM 753 C CA . PRO A 1 94 ? -35.965 -1.365 34.481 1.00 61.25 94 PRO A CA 1
ATOM 754 C C . PRO A 1 94 ? -35.858 -1.897 35.902 1.00 61.25 94 PRO A C 1
ATOM 756 O O . PRO A 1 94 ? -35.227 -2.929 36.132 1.00 61.25 94 PRO A O 1
ATOM 759 N N . ALA A 1 95 ? -36.375 -1.144 36.860 1.00 57.41 95 ALA A N 1
ATOM 760 C CA . ALA A 1 95 ? -36.198 -1.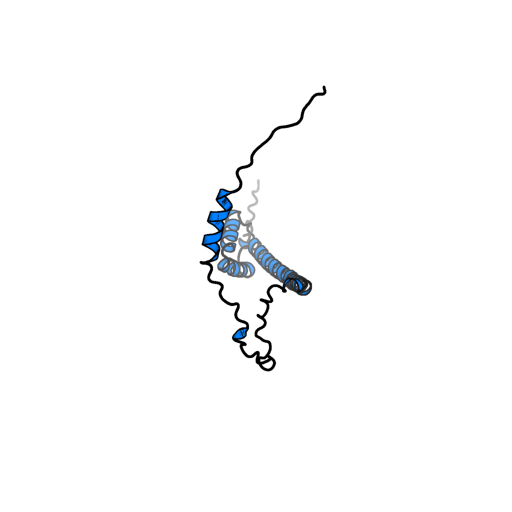367 38.288 1.00 57.41 95 ALA A CA 1
ATOM 761 C C . ALA A 1 95 ? -36.885 -2.655 38.811 1.00 57.41 95 ALA A C 1
ATOM 763 O O . ALA A 1 95 ? -37.445 -2.659 39.900 1.00 57.41 95 ALA A O 1
ATOM 764 N N . TYR A 1 96 ? -36.866 -3.749 38.044 1.00 58.38 96 TYR A N 1
ATOM 765 C CA . TYR A 1 96 ? -37.366 -5.071 38.403 1.00 58.38 96 TYR A CA 1
ATOM 766 C C . TYR A 1 96 ? -36.284 -5.971 39.020 1.00 58.38 96 TYR A C 1
ATOM 768 O O . TYR A 1 96 ? -36.607 -7.040 39.525 1.00 58.38 96 TYR A O 1
ATOM 776 N N . GLU A 1 97 ? -35.010 -5.558 39.003 1.00 53.34 97 GLU A N 1
ATOM 777 C CA . GLU A 1 97 ? -33.907 -6.323 39.608 1.00 53.34 97 GLU A CA 1
ATOM 778 C C . GLU A 1 97 ? -33.736 -6.090 41.116 1.00 53.34 97 GLU A C 1
ATOM 780 O O . GLU A 1 97 ? -32.851 -6.686 41.733 1.00 53.34 97 GLU A O 1
ATOM 785 N N . ALA A 1 98 ? -34.592 -5.284 41.755 1.00 60.03 98 ALA A N 1
ATOM 786 C CA . ALA A 1 98 ? -34.709 -5.374 43.204 1.00 60.03 98 ALA A CA 1
ATOM 787 C C . ALA A 1 98 ? -35.131 -6.819 43.538 1.00 60.03 98 ALA A C 1
ATOM 789 O O . ALA A 1 98 ? -36.160 -7.273 43.029 1.00 60.03 98 ALA A O 1
ATOM 790 N N . PRO A 1 99 ? -34.351 -7.578 44.333 1.00 58.81 99 PRO A N 1
ATOM 791 C CA . PRO A 1 99 ? -34.715 -8.947 44.645 1.00 58.81 99 PRO A CA 1
ATOM 792 C C . PRO A 1 99 ? -36.109 -8.928 45.283 1.00 58.81 99 PRO A C 1
ATOM 794 O O . PRO A 1 99 ? -36.377 -8.171 46.216 1.00 58.81 99 PRO A O 1
ATOM 797 N N . MET A 1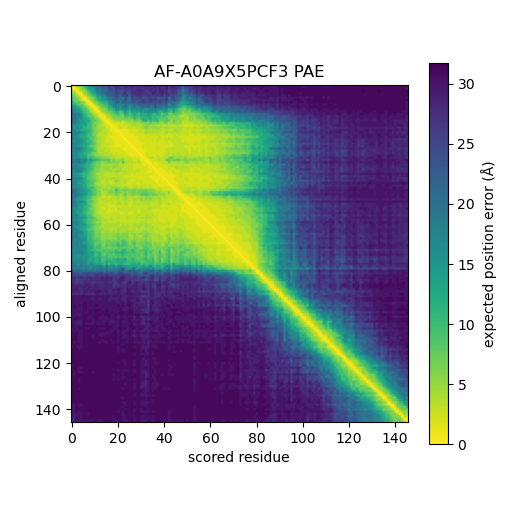 100 ? -37.029 -9.743 44.756 1.00 54.81 100 MET A N 1
ATOM 798 C CA . MET A 1 100 ? -38.425 -9.825 45.222 1.00 54.81 100 MET A CA 1
ATOM 799 C C . MET A 1 100 ? -38.562 -10.338 46.672 1.00 54.81 100 MET A C 1
ATOM 801 O O . MET A 1 100 ? -39.651 -10.684 47.114 1.00 54.81 100 MET A O 1
ATOM 805 N N . ASN A 1 101 ? -37.467 -10.411 47.429 1.00 63.31 101 ASN A N 1
ATOM 806 C CA . ASN A 1 101 ? -37.432 -10.829 48.825 1.00 63.31 101 ASN A CA 1
ATOM 807 C C . ASN A 1 101 ? -37.785 -9.701 49.811 1.00 63.31 101 ASN A C 1
ATOM 809 O O . ASN A 1 101 ? -37.967 -9.987 50.993 1.00 63.31 101 ASN A O 1
ATOM 813 N N . ASN A 1 102 ? -37.920 -8.454 49.344 1.00 66.50 102 ASN A N 1
ATOM 814 C CA . ASN A 1 102 ? -38.211 -7.293 50.192 1.00 66.50 102 ASN A CA 1
ATOM 815 C C . ASN A 1 102 ? -39.430 -6.466 49.739 1.00 66.50 102 ASN A C 1
ATOM 817 O O . ASN A 1 102 ? -39.650 -5.384 50.282 1.00 66.50 102 ASN A O 1
ATOM 821 N N . MET A 1 103 ? -40.237 -6.944 48.784 1.00 61.81 103 MET A N 1
ATOM 822 C CA . MET A 1 103 ? -41.522 -6.303 48.489 1.00 61.81 103 MET A CA 1
ATOM 823 C C . MET A 1 103 ? -42.470 -6.590 49.667 1.00 61.81 103 MET A C 1
ATOM 825 O O . MET A 1 103 ? -42.717 -7.765 49.954 1.00 61.81 103 MET A O 1
ATOM 829 N N . PRO A 1 104 ? -42.978 -5.573 50.394 1.00 60.94 104 PRO A N 1
ATOM 830 C CA . PRO A 1 104 ? -44.048 -5.800 51.354 1.00 60.94 104 PRO A CA 1
ATOM 831 C C . PRO A 1 104 ? -45.194 -6.449 50.584 1.00 60.94 104 PRO A C 1
ATOM 833 O O . PRO A 1 104 ? -45.538 -5.976 49.503 1.00 60.94 104 PRO A O 1
ATOM 836 N N . SER A 1 105 ? -45.756 -7.544 51.092 1.00 62.31 105 SER A N 1
ATOM 837 C CA . SER A 1 105 ? -46.970 -8.126 50.525 1.00 62.31 105 SER A CA 1
ATOM 838 C C . SER A 1 105 ? -48.106 -7.119 50.715 1.00 62.31 105 SER A C 1
ATOM 840 O O . SER A 1 105 ? -48.827 -7.159 51.714 1.00 62.31 105 SER A O 1
ATOM 842 N N . GLU A 1 106 ? -48.205 -6.155 49.807 1.00 62.97 106 GLU A N 1
ATOM 843 C CA . GLU A 1 106 ? -49.266 -5.169 49.777 1.00 62.97 106 GLU A CA 1
ATOM 844 C C . GLU A 1 106 ? -50.520 -5.927 49.351 1.00 62.97 106 GLU A C 1
ATOM 846 O O . GLU A 1 106 ? -50.740 -6.255 48.185 1.00 62.97 106 GLU A O 1
ATOM 851 N N . LYS A 1 107 ? -51.272 -6.363 50.364 1.00 60.47 107 LYS A N 1
ATOM 852 C CA . LYS A 1 107 ? -52.595 -6.959 50.215 1.00 60.47 107 LYS A CA 1
ATOM 853 C C . LYS A 1 107 ? -53.409 -6.034 49.313 1.00 60.47 107 LYS A C 1
ATOM 855 O O . LYS A 1 107 ? -53.548 -4.851 49.598 1.00 60.47 107 LYS A O 1
ATOM 860 N N . PHE A 1 108 ? -53.900 -6.582 48.209 1.00 60.59 108 PHE A N 1
ATOM 861 C CA . PHE A 1 108 ? -54.773 -5.875 47.286 1.00 60.59 108 PHE A CA 1
ATOM 862 C C . PHE A 1 108 ? -56.054 -5.488 48.038 1.00 60.59 108 PHE A C 1
ATOM 864 O O . PHE A 1 108 ? -56.961 -6.306 48.200 1.00 60.59 108 PHE A O 1
ATOM 871 N N . ASP A 1 109 ? -56.088 -4.268 48.577 1.00 63.84 109 ASP A N 1
ATOM 872 C CA . ASP A 1 109 ? -57.243 -3.728 49.281 1.00 63.84 109 ASP A CA 1
ATOM 873 C C . ASP A 1 109 ? -58.283 -3.338 48.222 1.00 63.84 109 ASP A C 1
ATOM 875 O O . ASP A 1 109 ? -58.243 -2.267 47.618 1.00 63.84 109 ASP A O 1
ATOM 879 N N . ALA A 1 110 ? -59.233 -4.248 47.982 1.00 61.62 110 ALA A N 1
ATOM 880 C CA . ALA A 1 110 ? -60.3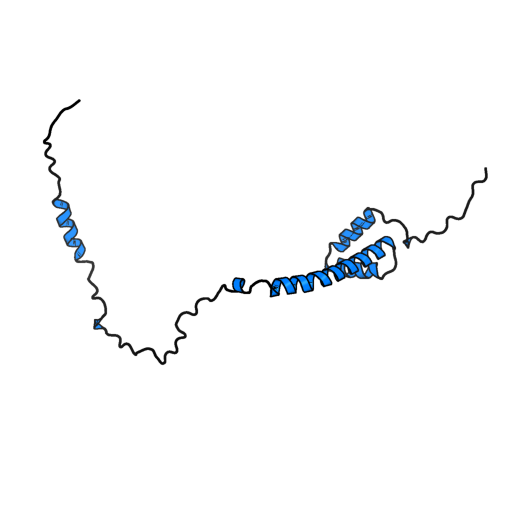25 -4.073 47.019 1.00 61.62 110 ALA A CA 1
ATOM 881 C C . ALA A 1 110 ? -61.203 -2.834 47.302 1.00 61.62 110 ALA A C 1
ATOM 883 O O . ALA A 1 110 ? -61.950 -2.401 46.431 1.00 61.62 110 ALA A O 1
ATOM 884 N N . ASN A 1 111 ? -61.077 -2.241 48.492 1.00 61.03 111 ASN A N 1
ATOM 885 C CA . ASN A 1 111 ? -61.777 -1.024 48.904 1.00 61.03 111 ASN A CA 1
ATOM 886 C C . ASN A 1 111 ? -61.074 0.273 48.456 1.00 61.03 111 ASN A C 1
ATOM 888 O O . ASN A 1 111 ? -61.560 1.357 48.759 1.00 61.03 111 ASN A O 1
ATOM 892 N N . SER A 1 112 ? -59.923 0.182 47.782 1.00 59.56 112 SER A N 1
ATOM 893 C CA . SER A 1 112 ? -59.187 1.335 47.238 1.00 59.56 112 SER A CA 1
ATOM 894 C C . SER A 1 112 ? -59.344 1.493 45.723 1.00 59.56 112 SER A C 1
ATOM 896 O O . SER A 1 112 ? -58.687 2.343 45.123 1.00 59.56 112 SER A O 1
ATOM 898 N N . LEU A 1 113 ? -60.209 0.692 45.092 1.00 59.84 113 LEU A N 1
ATOM 899 C CA . LEU A 1 113 ? -60.623 0.932 43.713 1.00 59.84 113 LEU A CA 1
ATOM 900 C C . LEU A 1 113 ? -61.481 2.208 43.668 1.00 59.84 113 LEU A C 1
ATOM 902 O O . LEU A 1 113 ? -62.410 2.325 44.468 1.00 59.84 113 LEU A O 1
ATOM 906 N N . PRO A 1 114 ? -61.193 3.164 42.767 1.00 53.84 114 PRO A N 1
ATOM 907 C CA . PRO A 1 114 ? -62.068 4.313 42.579 1.00 53.84 114 PRO A CA 1
ATOM 908 C C . PRO A 1 114 ? -63.448 3.804 42.156 1.00 53.84 114 PRO A C 1
ATOM 910 O O . PRO A 1 114 ? -63.552 3.030 41.200 1.00 53.84 114 PRO A O 1
ATOM 913 N N . GLU A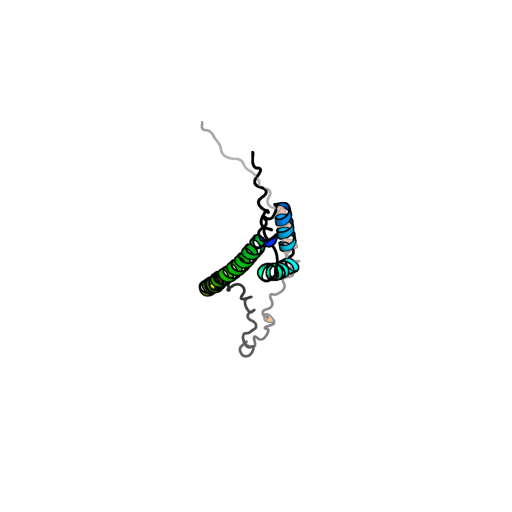 1 115 ? -64.494 4.201 42.885 1.00 57.91 115 GLU A N 1
ATOM 914 C CA . GLU A 1 115 ? -65.866 3.906 42.483 1.00 57.91 115 GLU A CA 1
ATOM 915 C C . GLU A 1 115 ? -66.084 4.474 41.081 1.00 57.91 115 GLU A C 1
ATOM 917 O O . GLU A 1 115 ? -65.811 5.645 40.807 1.00 57.91 115 GLU A O 1
ATOM 922 N N . GLN A 1 116 ? -66.492 3.603 40.164 1.00 53.25 116 GLN A N 1
ATOM 923 C CA . GLN A 1 116 ? -66.721 3.958 38.778 1.00 53.25 116 GLN A CA 1
ATOM 924 C C . GLN A 1 116 ? -68.034 4.748 38.707 1.00 53.25 116 GLN A C 1
ATOM 926 O O . GLN A 1 116 ? -69.105 4.168 38.548 1.00 53.25 116 GLN A O 1
ATOM 931 N N . ASP A 1 117 ? -67.941 6.067 38.875 1.00 47.62 117 ASP A N 1
ATOM 932 C CA . ASP A 1 117 ? -69.013 7.007 38.553 1.00 47.62 117 ASP A CA 1
ATOM 933 C C . ASP A 1 117 ? -69.457 6.762 37.100 1.00 47.62 117 ASP A C 1
ATOM 935 O O . ASP A 1 117 ? -68.677 6.823 36.140 1.00 47.62 117 ASP A O 1
ATOM 939 N N . SER A 1 118 ? -70.726 6.386 36.971 1.00 56.69 118 SER A N 1
ATOM 940 C CA . SER A 1 118 ? -71.430 6.202 35.716 1.00 56.69 118 SER A CA 1
ATOM 941 C C . SER A 1 118 ? -71.631 7.569 35.066 1.00 56.69 118 SER A C 1
ATOM 943 O O . SER A 1 118 ? -72.603 8.269 35.335 1.00 56.69 118 SER A O 1
ATOM 945 N N . SER A 1 119 ? -70.738 7.893 34.129 1.00 55.62 119 SER A N 1
ATOM 946 C CA . SER A 1 119 ? -70.717 9.097 33.279 1.00 55.62 119 SER A CA 1
ATOM 947 C C . SER A 1 119 ? -72.008 9.383 32.470 1.00 55.62 119 SER A C 1
ATOM 949 O O . SER A 1 119 ? -72.000 10.254 31.599 1.00 55.62 119 SER A O 1
ATOM 951 N N . ALA A 1 120 ? -73.108 8.666 32.702 1.00 53.53 120 ALA A N 1
ATOM 952 C CA . ALA A 1 120 ? -74.408 8.925 32.092 1.00 53.53 120 ALA A CA 1
ATOM 953 C C . ALA A 1 120 ? -75.231 9.996 32.838 1.00 53.53 120 ALA A C 1
ATOM 955 O O . ALA A 1 120 ? -76.034 10.666 32.194 1.00 53.53 120 ALA A O 1
ATOM 956 N N . ASP A 1 121 ? -75.016 10.200 34.144 1.00 52.06 121 ASP A N 1
ATOM 957 C CA . ASP A 1 121 ? -75.854 11.120 34.937 1.00 52.06 121 ASP A CA 1
ATOM 958 C C . ASP A 1 121 ? -75.535 12.606 34.672 1.00 52.06 121 ASP A C 1
ATOM 960 O O . ASP A 1 121 ? -76.430 13.447 34.671 1.00 52.06 121 ASP A O 1
ATOM 964 N N . ASN A 1 122 ? -74.290 12.932 34.306 1.00 54.94 122 ASN A N 1
ATOM 965 C CA . ASN A 1 122 ? -73.847 14.313 34.055 1.00 54.94 122 ASN A CA 1
ATOM 966 C C . ASN A 1 122 ? -74.300 14.912 32.704 1.00 54.94 122 ASN A C 1
ATOM 968 O O . ASN A 1 122 ? -74.002 16.071 32.419 1.00 54.94 122 ASN A O 1
ATOM 972 N N . MET A 1 123 ? -75.005 14.158 31.849 1.00 50.12 123 MET A N 1
ATOM 973 C CA . MET A 1 123 ? -75.516 14.693 30.575 1.00 50.12 123 MET A CA 1
ATOM 974 C C . MET A 1 123 ? -76.885 15.380 30.699 1.00 50.12 123 MET A C 1
ATOM 976 O O . MET A 1 123 ? -77.250 16.137 29.805 1.00 50.12 123 MET A O 1
ATOM 980 N N . LEU A 1 124 ? -77.632 15.164 31.789 1.00 54.53 124 LEU A N 1
ATOM 981 C CA . LEU A 1 124 ? -78.964 15.765 31.967 1.00 54.53 124 LEU A CA 1
ATOM 982 C C . LEU A 1 124 ? -78.935 17.177 32.575 1.00 54.53 124 LEU A C 1
ATOM 984 O O . LEU A 1 124 ? -79.905 17.915 32.422 1.00 54.53 124 LEU A O 1
ATOM 988 N N . GLU A 1 125 ? -77.839 17.580 33.224 1.00 54.75 125 GLU A N 1
ATOM 989 C CA . GLU A 1 125 ? -77.735 18.909 33.851 1.00 54.75 125 GLU A CA 1
ATOM 990 C C . GLU A 1 125 ? -77.361 20.019 32.851 1.00 54.75 125 GLU A C 1
ATOM 992 O O . GLU A 1 125 ? -77.875 21.136 32.952 1.00 54.75 125 GLU A O 1
ATOM 997 N N . GLN A 1 126 ? -76.570 19.705 31.816 1.00 54.16 126 GLN A N 1
ATOM 998 C CA . GLN A 1 126 ? -76.059 20.707 30.866 1.00 54.16 126 GLN A CA 1
ATOM 999 C C . GLN A 1 126 ? -77.123 21.326 29.945 1.00 54.16 126 GLN A C 1
ATOM 1001 O O . GLN A 1 126 ? -76.956 22.470 29.523 1.00 54.16 126 GLN A O 1
ATOM 1006 N N . GLU A 1 127 ? -78.225 20.631 29.640 1.00 53.75 127 GLU A N 1
ATOM 1007 C CA . GLU A 1 127 ? -79.294 21.221 28.816 1.00 53.75 127 GLU A CA 1
ATOM 1008 C C . GLU A 1 127 ? -80.127 22.270 29.574 1.00 53.75 127 GLU A C 1
ATOM 1010 O O . GLU A 1 127 ? -80.745 23.125 28.940 1.00 53.75 127 GLU A O 1
ATOM 1015 N N . SER A 1 128 ? -80.130 22.259 30.915 1.00 54.44 128 SER A N 1
ATOM 1016 C CA . SER A 1 128 ? -80.932 23.208 31.703 1.00 54.44 128 SER A CA 1
ATOM 1017 C C . SER A 1 128 ? -80.277 24.589 31.858 1.00 54.44 128 SER A C 1
ATOM 1019 O O . SER A 1 128 ? -80.982 25.598 31.910 1.00 54.44 128 SER A O 1
ATOM 1021 N N . GLU A 1 129 ? -78.941 24.663 31.852 1.00 56.12 129 GLU A N 1
ATOM 1022 C CA . GLU A 1 129 ? -78.199 25.925 32.011 1.00 56.12 129 GLU A CA 1
ATOM 1023 C C . GLU A 1 129 ? -78.089 26.743 30.714 1.00 56.12 129 GLU A C 1
ATOM 1025 O O . GLU A 1 129 ? -77.990 27.968 30.764 1.00 56.12 129 GLU A O 1
ATOM 1030 N N . ALA A 1 130 ? -78.202 26.113 29.538 1.00 55.28 130 ALA A N 1
ATOM 1031 C CA . ALA A 1 130 ? -78.124 26.811 28.249 1.00 55.28 130 ALA A CA 1
ATOM 1032 C C . ALA A 1 130 ? -79.327 27.736 27.954 1.00 55.28 130 ALA A C 1
ATOM 1034 O O . ALA A 1 130 ? -79.285 28.517 27.003 1.00 55.28 130 ALA A O 1
ATOM 1035 N N . ALA A 1 131 ? -80.402 27.666 28.746 1.00 56.50 131 ALA A N 1
ATOM 1036 C CA . ALA A 1 131 ? -81.633 28.421 28.507 1.00 56.50 131 ALA A CA 1
ATOM 1037 C C . ALA A 1 131 ? -81.743 29.752 29.281 1.00 56.50 131 ALA A C 1
ATOM 1039 O O . ALA A 1 131 ? -82.730 30.460 29.081 1.00 56.50 131 ALA A O 1
ATOM 1040 N N . SER A 1 132 ? -80.783 30.114 30.150 1.00 58.69 132 SER A N 1
ATOM 1041 C CA . SER A 1 132 ? -80.955 31.261 31.067 1.00 58.69 132 SER A CA 1
ATOM 1042 C C . SER A 1 132 ? -80.074 32.492 30.816 1.00 58.69 132 SER A C 1
ATOM 1044 O O . SER A 1 132 ? -80.340 33.523 31.432 1.00 58.69 132 SER A O 1
ATOM 1046 N 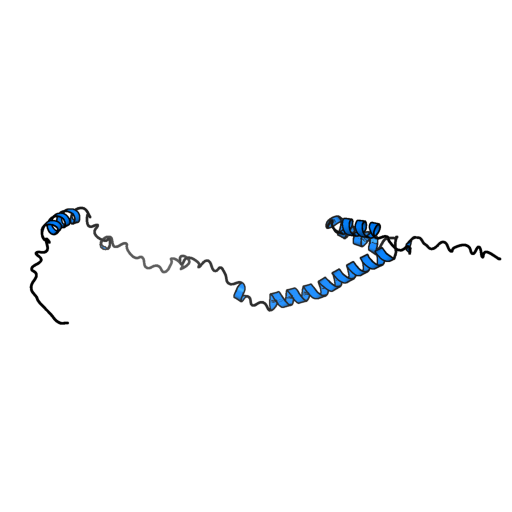N . GLU A 1 133 ? -79.072 32.461 29.936 1.00 59.44 133 GLU A N 1
ATOM 1047 C CA . GLU A 1 133 ? -78.175 33.617 29.754 1.00 59.44 133 GLU A CA 1
ATOM 1048 C C . GLU A 1 133 ? -78.397 34.308 28.400 1.00 59.44 133 GLU A C 1
ATOM 1050 O O . GLU A 1 133 ? -77.608 34.206 27.465 1.00 59.44 133 GLU A O 1
ATOM 1055 N N . VAL A 1 134 ? -79.527 35.016 28.293 1.00 58.06 134 VAL A N 1
ATOM 1056 C CA . VAL A 1 134 ? -79.723 36.094 27.310 1.00 58.06 134 VAL A CA 1
ATOM 1057 C C . VAL A 1 134 ? -79.248 37.389 27.981 1.00 58.06 134 VAL A C 1
ATOM 1059 O O . VAL A 1 134 ? -79.876 37.803 28.956 1.00 58.06 134 VAL A O 1
ATOM 1062 N N . PRO A 1 135 ? -78.167 38.044 27.521 1.00 53.28 135 PRO A N 1
ATOM 1063 C CA . PRO A 1 135 ? -77.739 39.303 28.111 1.00 53.28 135 PRO A CA 1
ATOM 1064 C C . PRO A 1 135 ? -78.660 40.439 27.647 1.00 53.28 135 PRO A C 1
ATOM 1066 O O . PRO A 1 135 ? -78.677 40.811 26.476 1.00 53.28 135 PRO A O 1
ATOM 1069 N N . GLU A 1 136 ? -79.435 40.985 28.584 1.00 56.44 136 GLU A N 1
ATOM 1070 C CA . GLU A 1 136 ? -80.182 42.236 28.439 1.00 56.44 136 GLU A CA 1
ATOM 1071 C C . GLU A 1 136 ? -79.195 43.411 28.551 1.00 56.44 136 GLU A C 1
ATOM 1073 O O . GLU A 1 136 ? -78.770 43.816 29.631 1.00 56.44 136 GLU A O 1
ATOM 1078 N N . GLU A 1 137 ? -78.762 43.918 27.402 1.00 59.91 137 GLU A N 1
ATOM 1079 C CA . GLU A 1 137 ? -77.889 45.082 27.279 1.00 59.91 137 GLU A CA 1
ATOM 1080 C C . GLU A 1 137 ? -78.689 46.390 27.443 1.00 59.91 137 GLU A C 1
ATOM 1082 O O . GLU A 1 137 ? -79.430 46.813 26.557 1.00 59.91 137 GLU A O 1
ATOM 1087 N N . VAL A 1 138 ? -78.533 47.044 28.603 1.00 57.50 138 VAL A N 1
ATOM 1088 C CA . VAL A 1 138 ? -79.045 48.397 28.889 1.00 57.50 138 VAL A CA 1
ATOM 1089 C C . VAL A 1 138 ? -77.905 49.414 28.697 1.00 57.50 138 VAL A C 1
ATOM 1091 O O . VAL A 1 138 ? -76.902 49.325 29.409 1.00 57.50 138 VAL A O 1
ATOM 1094 N N . PRO A 1 139 ? -78.007 50.383 27.765 1.00 60.75 139 PRO A N 1
ATOM 1095 C CA . PRO A 1 139 ? -76.957 51.365 27.519 1.00 60.75 139 PRO A CA 1
ATOM 1096 C C . PRO A 1 139 ? -77.209 52.645 28.328 1.00 60.75 139 PRO A C 1
ATOM 1098 O O . PRO A 1 139 ? -78.181 53.352 28.076 1.00 60.75 139 PRO A O 1
ATOM 1101 N N . GLU A 1 140 ? -76.325 52.994 29.267 1.00 55.38 140 GLU A N 1
ATOM 1102 C CA . GLU A 1 140 ? -76.422 54.284 29.965 1.00 55.38 140 GLU A CA 1
ATOM 1103 C C . GLU A 1 140 ? -75.071 54.800 30.483 1.00 55.38 140 GLU A C 1
ATOM 1105 O O . GLU A 1 140 ? -74.700 54.591 31.634 1.00 55.38 140 GLU A O 1
ATOM 1110 N N . ASN A 1 141 ? -74.341 55.490 29.606 1.00 55.03 141 ASN A N 1
ATOM 1111 C CA . ASN A 1 141 ? -73.650 56.765 29.851 1.00 55.03 141 ASN A CA 1
ATOM 1112 C C . ASN A 1 141 ? -72.784 57.083 28.612 1.00 55.03 141 ASN A C 1
ATOM 1114 O O . ASN A 1 141 ? -71.938 56.305 28.194 1.00 55.03 141 ASN A O 1
ATOM 1118 N N . ALA A 1 142 ? -73.106 58.110 27.822 1.00 49.31 142 ALA A N 1
ATOM 1119 C CA . ALA A 1 142 ? -72.842 59.518 28.135 1.00 49.31 142 ALA A CA 1
ATOM 1120 C C . ALA A 1 142 ? -71.338 59.723 28.412 1.00 49.31 142 ALA A C 1
ATOM 1122 O O . ALA A 1 142 ? -70.755 59.049 29.246 1.00 49.31 142 ALA A O 1
ATOM 1123 N N . GLU A 1 143 ? -70.607 60.648 27.820 1.00 48.75 143 GLU A N 1
ATOM 1124 C CA . GLU A 1 143 ? -70.863 61.734 26.889 1.00 48.75 143 GLU A CA 1
ATOM 1125 C C . GLU A 1 143 ? -69.476 62.381 26.705 1.00 48.75 143 GLU A C 1
ATOM 1127 O O . GLU A 1 143 ? -68.647 62.316 27.609 1.00 48.75 143 GLU A O 1
ATOM 1132 N N . ALA A 1 144 ? -69.247 63.016 25.558 1.00 45.94 144 ALA A N 1
ATOM 1133 C CA . ALA A 1 144 ? -68.437 64.227 25.395 1.00 45.94 144 ALA A CA 1
ATOM 1134 C C . ALA A 1 144 ? -67.079 64.385 26.130 1.00 45.94 144 ALA A C 1
ATOM 1136 O O . ALA A 1 144 ? -67.020 64.647 27.326 1.00 45.94 144 ALA A O 1
ATOM 1137 N N . ALA A 1 145 ? -66.000 64.471 25.344 1.00 45.75 145 ALA A N 1
ATOM 1138 C CA . ALA A 1 145 ? -65.159 65.679 25.199 1.00 45.75 145 ALA A CA 1
ATOM 1139 C C . ALA A 1 145 ? -63.924 65.303 24.357 1.00 45.75 145 ALA A C 1
ATOM 1141 O O . ALA A 1 145 ? -63.129 64.469 24.775 1.00 45.75 145 ALA A O 1
ATOM 1142 N N . GLN A 1 146 ? -63.928 65.673 23.072 1.00 49.84 146 GLN A N 1
ATOM 1143 C CA . GLN A 1 146 ? -63.119 66.762 22.489 1.00 49.84 146 GLN A CA 1
ATOM 1144 C C . GLN A 1 146 ? -61.640 66.410 22.310 1.00 49.84 146 GLN A C 1
ATOM 1146 O O . GLN A 1 146 ? -60.904 66.361 23.315 1.00 49.84 146 GLN A O 1
#

Secondary structure (DSSP, 8-state):
------------GGGSPPPHHHHHHHHHHHTSHHHHHHHHHHHHHSSS-HHHHHHHHHHHHHHHHHHHHHHHHHHHHHHHS-GGGG--------TT-S-TTS-------GGGSPP---TTGGGTTHHHHTTS--------------